Protein AF-A0A6L7VQQ2-F1 (afdb_monomer)

Foldseek 3Di:
DVVVVVVVVVVPDDDDDFAPQHDPPPPPVSRVVSVVLNVVLVVLVVVLVVLLVVLVVVLVVVVVCCVVVNDPPVVSVVSVVVSVVVSVVSVVVSVVVSVVD

Radius of gyration: 24.29 Å; Cα contacts (8 Å, |Δi|>4): 37; chains: 1; bounding box: 44×15×80 Å

Sequence (101 aa):
MELLDLWSLMAALPTQVAPSTAPASGDWIGLIAGYIKDGAAVLGLTVATVGFIWVAYIGFAKFNDARQGRAEWAEVGIFAVVGATILIFASYLLTEAAGVF

pLDDT: mean 89.33, std 10.42, range [60.5, 97.75]

Mean predicted aligned error: 7.57 Å

Structure (mmCIF, N/CA/C/O backbone):
data_AF-A0A6L7VQQ2-F1
#
_entry.id   AF-A0A6L7VQQ2-F1
#
loop_
_atom_site.group_PDB
_atom_site.id
_atom_site.type_symbol
_atom_site.label_atom_id
_atom_site.label_alt_id
_atom_site.label_comp_id
_atom_site.label_asym_id
_atom_site.label_entity_id
_atom_site.label_seq_id
_atom_site.pdbx_PDB_ins_code
_atom_site.Cartn_x
_atom_site.Cartn_y
_atom_site.Cartn_z
_atom_site.occupancy
_atom_site.B_iso_or_equiv
_atom_site.auth_seq_id
_atom_site.auth_comp_id
_atom_site.auth_asym_id
_atom_site.auth_atom_id
_atom_site.pdbx_PDB_model_num
ATOM 1 N N . MET A 1 1 ? 4.037 7.645 -57.189 1.00 60.62 1 MET A N 1
ATOM 2 C CA . MET A 1 1 ? 3.631 8.563 -56.105 1.00 60.62 1 MET A CA 1
ATOM 3 C C . MET A 1 1 ? 3.005 7.782 -54.954 1.00 60.62 1 MET A C 1
ATOM 5 O O . MET A 1 1 ? 3.485 7.942 -53.849 1.00 60.62 1 MET A O 1
ATOM 9 N N . GLU A 1 2 ? 2.124 6.808 -55.224 1.00 62.53 2 GLU A N 1
ATOM 10 C CA . GLU A 1 2 ? 1.467 5.969 -54.195 1.00 62.53 2 GLU A CA 1
ATOM 11 C C . GLU A 1 2 ? 2.379 5.235 -53.191 1.00 62.53 2 GLU A C 1
ATOM 13 O O . GLU A 1 2 ? 2.016 5.087 -52.028 1.00 62.53 2 GLU A O 1
ATOM 18 N N . LEU A 1 3 ? 3.571 4.773 -53.591 1.00 60.50 3 LEU A N 1
ATOM 19 C CA . LEU A 1 3 ? 4.469 4.077 -52.656 1.00 60.50 3 LEU A CA 1
ATOM 20 C C . LEU A 1 3 ? 5.052 5.016 -51.594 1.00 60.50 3 LEU A C 1
ATOM 22 O O . LEU A 1 3 ? 5.246 4.593 -50.463 1.00 60.50 3 LEU A O 1
ATOM 26 N N . LEU A 1 4 ? 5.317 6.281 -51.935 1.00 67.62 4 LEU A N 1
ATOM 27 C CA . LEU A 1 4 ? 5.882 7.267 -51.006 1.00 67.62 4 LEU A CA 1
ATOM 28 C C . LEU A 1 4 ? 4.849 7.677 -49.941 1.00 67.62 4 LEU A C 1
ATOM 30 O O . LEU A 1 4 ? 5.200 7.865 -48.777 1.00 67.62 4 LEU A O 1
ATOM 34 N N . ASP A 1 5 ? 3.574 7.710 -50.334 1.00 69.50 5 ASP A N 1
ATOM 35 C CA . ASP A 1 5 ? 2.444 7.982 -49.446 1.00 69.50 5 ASP A CA 1
ATOM 36 C C . ASP A 1 5 ? 2.237 6.840 -48.432 1.00 69.50 5 ASP A C 1
ATOM 38 O O . ASP A 1 5 ? 2.051 7.110 -47.245 1.00 69.50 5 ASP A O 1
ATOM 42 N N . LEU A 1 6 ? 2.389 5.574 -48.851 1.00 65.62 6 LEU A N 1
ATOM 43 C CA . LEU A 1 6 ? 2.371 4.396 -47.964 1.00 65.62 6 LEU A CA 1
ATOM 44 C C . LEU A 1 6 ? 3.480 4.431 -46.895 1.00 65.62 6 LEU A C 1
ATOM 46 O O . LEU A 1 6 ? 3.219 4.129 -45.729 1.00 65.62 6 LEU A O 1
ATOM 50 N N . TRP A 1 7 ? 4.700 4.845 -47.260 1.00 66.56 7 TRP A N 1
ATOM 51 C CA . TRP A 1 7 ? 5.795 5.024 -46.295 1.00 66.56 7 TRP A CA 1
ATOM 52 C C . TRP A 1 7 ? 5.517 6.172 -45.317 1.00 66.56 7 TRP A C 1
ATOM 54 O O . TRP A 1 7 ? 5.830 6.052 -44.132 1.00 66.56 7 TRP A O 1
ATOM 64 N N . SER A 1 8 ? 4.888 7.259 -45.781 1.00 66.12 8 SER A N 1
ATOM 65 C CA . SER A 1 8 ? 4.493 8.380 -44.916 1.00 66.12 8 SER A CA 1
ATOM 66 C C . SER A 1 8 ? 3.415 7.981 -43.898 1.00 66.12 8 SER A C 1
ATOM 68 O O . SER A 1 8 ? 3.475 8.390 -42.740 1.00 66.12 8 SER A O 1
ATOM 70 N N . LEU A 1 9 ? 2.485 7.105 -44.298 1.00 62.38 9 LEU A N 1
ATOM 71 C CA . LEU A 1 9 ? 1.436 6.554 -43.439 1.00 62.38 9 LEU A CA 1
ATOM 72 C C . LEU A 1 9 ? 2.002 5.631 -42.347 1.00 62.38 9 LEU A C 1
ATOM 74 O O . LEU A 1 9 ? 1.527 5.672 -41.215 1.00 62.38 9 LEU A O 1
ATOM 78 N N . MET A 1 10 ? 3.045 4.848 -42.647 1.00 63.25 10 MET A N 1
ATOM 79 C CA . MET A 1 10 ? 3.774 4.057 -41.640 1.00 63.25 10 MET A CA 1
ATOM 80 C C . MET A 1 10 ? 4.659 4.914 -40.720 1.00 63.25 10 MET A C 1
ATOM 82 O O . MET A 1 10 ? 4.904 4.526 -39.581 1.00 63.25 10 MET A O 1
ATOM 86 N N . ALA A 1 11 ? 5.126 6.076 -41.183 1.00 66.44 11 ALA A N 1
ATOM 87 C CA . ALA A 1 11 ? 5.919 7.010 -40.380 1.00 66.44 11 ALA A CA 1
ATOM 88 C C . ALA A 1 11 ? 5.067 7.878 -39.431 1.00 66.44 11 ALA A C 1
ATOM 90 O O . ALA A 1 11 ? 5.599 8.450 -38.484 1.00 66.44 11 ALA A O 1
ATOM 91 N N . ALA A 1 12 ? 3.754 7.960 -39.665 1.00 72.88 12 ALA A N 1
ATOM 92 C CA . ALA A 1 12 ? 2.805 8.718 -38.850 1.00 72.88 12 ALA A CA 1
ATOM 93 C C . ALA A 1 12 ? 2.169 7.900 -37.705 1.00 72.88 12 ALA A C 1
ATOM 95 O O . ALA A 1 12 ? 1.212 8.355 -37.076 1.00 72.88 12 ALA A O 1
ATOM 96 N N . LEU A 1 13 ? 2.669 6.691 -37.425 1.00 74.75 13 LEU A N 1
ATOM 97 C CA . LEU A 1 13 ? 2.209 5.900 -36.284 1.00 74.75 13 LEU A CA 1
ATOM 98 C C . LEU A 1 13 ? 2.602 6.595 -34.967 1.00 74.75 13 LEU A C 1
ATOM 100 O O . LEU A 1 13 ? 3.736 7.069 -34.851 1.00 74.75 13 LEU A O 1
ATOM 104 N N . PRO A 1 14 ? 1.710 6.638 -33.956 1.00 79.44 14 PRO A N 1
ATOM 105 C CA . PRO A 1 14 ? 2.069 7.112 -32.627 1.0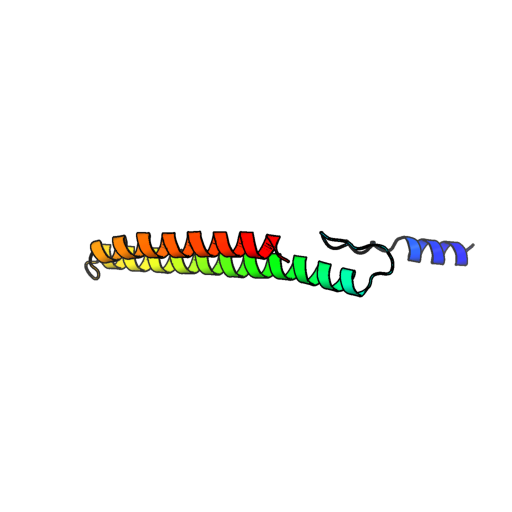0 79.44 14 PRO A CA 1
ATOM 106 C C . PRO A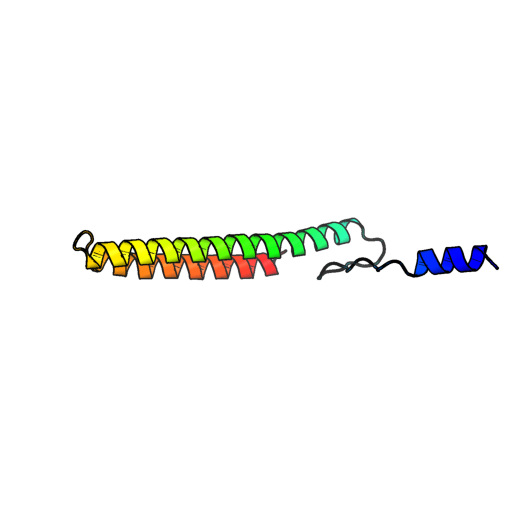 1 14 ? 3.312 6.377 -32.129 1.00 79.44 14 PRO A C 1
ATOM 108 O O . PRO A 1 14 ? 3.350 5.145 -32.105 1.00 79.44 14 PRO A O 1
ATOM 111 N N . THR A 1 15 ? 4.339 7.123 -31.737 1.00 77.75 15 THR A N 1
ATOM 112 C CA . THR A 1 15 ? 5.529 6.517 -31.146 1.00 77.75 15 THR A CA 1
ATOM 113 C C . THR A 1 15 ? 5.189 6.019 -29.751 1.00 77.75 15 THR A C 1
ATOM 115 O O . THR A 1 15 ? 4.517 6.716 -28.989 1.00 77.75 15 THR A O 1
ATOM 118 N N . GLN A 1 16 ? 5.670 4.826 -29.401 1.00 78.44 16 GLN A N 1
ATOM 119 C CA . GLN A 1 16 ? 5.534 4.318 -28.039 1.00 78.44 16 GLN A CA 1
ATOM 120 C C . GLN A 1 16 ? 6.144 5.313 -27.043 1.00 78.44 16 GLN A C 1
ATOM 122 O O . GLN A 1 16 ? 7.225 5.859 -27.277 1.00 78.44 16 GLN A O 1
ATOM 127 N N . VAL A 1 17 ? 5.442 5.554 -25.939 1.00 84.81 17 VAL A N 1
ATOM 128 C CA . VAL A 1 17 ? 5.972 6.355 -24.836 1.00 84.81 17 VAL A CA 1
ATOM 129 C C . VAL A 1 17 ? 6.999 5.500 -24.111 1.00 84.81 17 VAL A C 1
ATOM 131 O O . VAL A 1 17 ? 6.672 4.421 -23.628 1.00 84.81 17 VAL A O 1
ATOM 134 N N . ALA A 1 18 ? 8.245 5.964 -24.080 1.00 88.94 18 ALA A N 1
ATOM 135 C CA . ALA A 1 18 ? 9.318 5.278 -23.377 1.00 88.94 18 ALA A CA 1
ATOM 136 C C . ALA A 1 18 ? 9.060 5.263 -21.855 1.00 88.94 18 ALA A C 1
ATOM 138 O O . ALA A 1 18 ? 8.408 6.185 -21.351 1.00 88.94 18 ALA A O 1
ATOM 139 N N . PRO A 1 19 ? 9.574 4.260 -21.117 1.00 90.56 19 PRO A N 1
ATOM 140 C CA . PRO A 1 19 ? 9.469 4.252 -19.663 1.00 90.56 19 PRO A CA 1
ATOM 141 C C . PRO A 1 19 ? 10.220 5.444 -19.059 1.00 90.56 19 PRO A C 1
ATOM 143 O O . PRO A 1 19 ? 11.133 5.999 -19.680 1.00 90.56 19 PRO A O 1
ATOM 146 N N . SER A 1 20 ? 9.873 5.815 -17.827 1.00 89.44 20 SER A N 1
ATOM 147 C CA . SER A 1 20 ? 10.478 6.949 -17.115 1.00 89.44 20 SER A CA 1
ATOM 148 C C . SER A 1 20 ? 12.005 6.831 -16.993 1.00 89.44 20 SER A C 1
ATOM 150 O O . SER A 1 20 ? 12.715 7.837 -16.978 1.00 89.44 20 SER A O 1
ATOM 152 N N . THR A 1 21 ? 12.518 5.597 -16.992 1.00 87.31 21 THR A N 1
ATOM 153 C CA . THR A 1 21 ? 13.943 5.253 -17.036 1.00 87.31 21 THR A CA 1
ATOM 154 C C . THR A 1 21 ? 14.318 4.577 -18.358 1.00 87.31 21 THR A C 1
ATOM 156 O O . THR A 1 21 ? 14.716 3.411 -18.383 1.00 87.31 21 THR A O 1
ATOM 159 N N . ALA A 1 22 ? 14.153 5.287 -19.475 1.00 84.25 22 ALA A N 1
ATOM 160 C CA . ALA A 1 22 ? 14.489 4.771 -20.800 1.00 84.25 22 ALA A CA 1
ATOM 161 C C . ALA A 1 22 ? 16.005 4.503 -20.944 1.00 84.25 22 ALA A C 1
ATOM 163 O O . ALA A 1 22 ? 16.805 5.424 -20.750 1.00 84.25 22 ALA A O 1
ATOM 164 N N . PRO A 1 23 ? 16.424 3.275 -21.302 1.00 85.50 23 PRO A N 1
ATOM 165 C CA . PRO A 1 23 ? 17.832 2.965 -21.533 1.00 85.50 23 PRO A CA 1
ATOM 166 C C . PRO A 1 23 ? 18.301 3.443 -22.918 1.00 85.50 23 PRO A C 1
ATOM 168 O O . PRO A 1 23 ? 17.521 3.931 -23.741 1.00 85.50 23 PRO A O 1
ATOM 171 N N . ALA A 1 24 ? 19.595 3.268 -23.199 1.00 84.44 24 ALA A N 1
ATOM 172 C CA . ALA A 1 24 ? 20.153 3.527 -24.523 1.00 84.44 24 ALA A CA 1
ATOM 173 C C . ALA A 1 24 ? 19.514 2.629 -25.602 1.00 84.44 24 ALA A C 1
ATOM 175 O O . ALA A 1 24 ? 19.122 1.488 -25.349 1.00 84.44 24 ALA A O 1
ATOM 176 N N . SER A 1 25 ? 19.443 3.141 -26.834 1.00 81.38 25 SER A N 1
ATOM 177 C CA . SER A 1 25 ? 18.876 2.405 -27.970 1.00 81.38 25 SER A CA 1
ATOM 178 C C . SER A 1 25 ? 19.588 1.062 -28.180 1.00 81.38 25 SER A C 1
ATOM 180 O O . SER A 1 25 ? 20.814 1.014 -28.268 1.00 81.38 25 SER A O 1
ATOM 182 N N . GLY A 1 26 ? 18.812 -0.022 -28.265 1.00 82.62 26 GLY A N 1
ATOM 183 C CA . GLY A 1 26 ? 19.310 -1.395 -28.418 1.00 82.62 26 GLY A CA 1
ATOM 184 C C . GLY A 1 26 ? 19.418 -2.200 -27.117 1.00 82.62 26 GLY A C 1
ATOM 185 O O . GLY A 1 26 ? 19.586 -3.417 -27.190 1.00 82.62 26 GLY A O 1
ATOM 186 N N . ASP A 1 27 ? 19.261 -1.574 -25.945 1.00 89.69 27 ASP A N 1
ATOM 187 C CA . ASP A 1 27 ? 19.182 -2.282 -24.661 1.00 89.69 27 ASP A CA 1
ATOM 188 C C . ASP A 1 27 ? 17.748 -2.752 -24.364 1.00 89.69 27 ASP A C 1
ATOM 190 O O . ASP A 1 27 ? 16.964 -2.119 -23.652 1.00 89.69 27 ASP A O 1
ATOM 194 N N . TRP A 1 28 ? 17.398 -3.899 -24.941 1.00 88.25 28 TRP A N 1
ATOM 195 C CA . TRP A 1 28 ? 16.076 -4.505 -24.781 1.00 88.25 28 TRP A CA 1
ATOM 196 C C . TRP A 1 28 ? 15.794 -4.981 -23.352 1.00 88.25 28 TRP A C 1
ATOM 198 O O . TRP A 1 28 ? 14.639 -4.980 -22.926 1.00 88.25 28 TRP A O 1
ATOM 208 N N . ILE A 1 29 ? 16.829 -5.372 -22.603 1.00 90.94 29 ILE A N 1
ATOM 209 C CA . ILE A 1 29 ? 16.682 -5.855 -21.224 1.00 90.94 29 ILE A CA 1
ATOM 210 C C . ILE A 1 29 ? 16.389 -4.673 -20.301 1.00 90.94 29 ILE A C 1
ATOM 212 O O . ILE A 1 29 ? 15.430 -4.729 -19.527 1.00 90.94 29 ILE A O 1
ATOM 216 N N . GLY A 1 30 ? 17.143 -3.579 -20.439 1.00 91.56 30 GLY A N 1
ATOM 217 C CA . GLY A 1 30 ? 16.869 -2.334 -19.726 1.00 91.56 30 GLY A CA 1
ATOM 218 C C . GLY A 1 30 ? 15.488 -1.765 -20.054 1.00 91.56 30 GLY A C 1
ATOM 219 O O . GLY A 1 30 ? 14.818 -1.227 -19.174 1.00 91.56 30 GLY A O 1
ATOM 220 N N . LEU A 1 31 ? 15.013 -1.935 -21.294 1.00 91.38 31 LEU A N 1
ATOM 221 C CA . LEU A 1 31 ? 13.721 -1.394 -21.715 1.00 91.38 31 LEU A CA 1
ATOM 222 C C . LEU A 1 31 ? 12.571 -2.115 -21.005 1.00 91.38 31 LEU A C 1
ATOM 224 O O . LEU A 1 31 ? 11.657 -1.471 -20.490 1.00 91.38 31 LEU A O 1
ATOM 228 N N . ILE A 1 32 ? 12.638 -3.448 -20.939 1.00 91.69 32 ILE A N 1
ATOM 229 C CA . ILE A 1 32 ? 11.657 -4.265 -20.213 1.00 91.69 32 ILE A CA 1
ATOM 230 C C . ILE A 1 32 ? 11.698 -3.938 -18.718 1.00 91.69 32 ILE A C 1
ATOM 232 O O . ILE A 1 32 ? 10.645 -3.752 -18.108 1.00 91.69 32 ILE A O 1
ATOM 236 N N . ALA A 1 33 ? 12.894 -3.820 -18.134 1.00 90.75 33 ALA A N 1
ATOM 237 C CA . ALA A 1 33 ? 13.049 -3.454 -16.729 1.00 90.75 33 ALA A CA 1
ATOM 238 C C . ALA A 1 33 ? 12.421 -2.083 -16.418 1.00 90.75 33 ALA A C 1
ATOM 240 O O . ALA A 1 33 ? 11.711 -1.957 -15.421 1.00 90.75 33 ALA A O 1
ATOM 241 N N . GLY A 1 34 ? 12.595 -1.090 -17.298 1.00 92.12 34 GLY A N 1
ATOM 242 C CA . GLY A 1 34 ? 11.981 0.233 -17.156 1.00 92.12 34 GLY A CA 1
ATOM 243 C C . GLY A 1 34 ? 10.449 0.190 -17.148 1.00 92.12 34 GLY A C 1
ATOM 244 O O . GLY A 1 34 ? 9.820 0.808 -16.293 1.00 92.12 34 GLY A O 1
ATOM 245 N N . TYR A 1 35 ? 9.829 -0.598 -18.031 1.00 92.44 35 TYR A N 1
ATOM 246 C CA . TYR A 1 35 ? 8.370 -0.769 -18.007 1.00 92.44 35 TYR A CA 1
ATOM 247 C C . TYR A 1 35 ? 7.877 -1.518 -16.764 1.00 92.44 35 TYR A C 1
ATOM 249 O O . TYR A 1 35 ? 6.815 -1.191 -16.233 1.00 92.44 35 TYR A O 1
ATOM 257 N N . ILE A 1 36 ? 8.636 -2.507 -16.281 1.00 92.25 36 ILE A N 1
ATOM 258 C CA . ILE A 1 36 ? 8.314 -3.207 -15.031 1.00 92.25 36 ILE A CA 1
ATOM 259 C C . ILE A 1 36 ? 8.394 -2.241 -13.849 1.00 92.25 36 ILE A C 1
ATOM 261 O O . ILE A 1 36 ? 7.502 -2.273 -13.007 1.00 92.25 36 ILE A O 1
ATOM 265 N N . LYS A 1 37 ? 9.406 -1.370 -13.796 1.00 91.44 37 LYS A N 1
ATOM 266 C CA . LYS A 1 37 ? 9.553 -0.343 -12.759 1.00 91.44 37 LYS A CA 1
ATOM 267 C C . LYS A 1 37 ? 8.340 0.585 -12.719 1.00 91.44 37 LYS A C 1
ATOM 269 O O . LYS A 1 37 ? 7.699 0.705 -11.676 1.00 91.44 37 LYS A O 1
ATOM 274 N N . ASP A 1 38 ? 7.985 1.180 -13.857 1.00 92.25 38 ASP A N 1
ATOM 275 C CA . ASP A 1 38 ? 6.837 2.089 -13.949 1.00 92.25 38 ASP A CA 1
ATOM 276 C C . ASP A 1 38 ? 5.527 1.375 -13.582 1.00 92.25 38 ASP A C 1
ATOM 278 O O . ASP A 1 38 ? 4.717 1.887 -12.804 1.00 92.25 38 ASP A O 1
ATOM 282 N N . GLY A 1 39 ? 5.340 0.152 -14.089 1.00 93.00 39 GLY A N 1
ATOM 283 C CA . GLY A 1 39 ? 4.182 -0.677 -13.771 1.00 93.00 39 GLY A CA 1
ATOM 284 C C . GLY A 1 39 ? 4.104 -1.032 -12.285 1.00 93.00 39 GLY A C 1
ATOM 285 O O . GLY A 1 39 ? 3.044 -0.903 -11.675 1.00 93.00 39 GLY A O 1
ATOM 286 N N . ALA A 1 40 ? 5.220 -1.434 -11.678 1.00 92.44 40 ALA A N 1
ATOM 287 C CA . ALA A 1 40 ? 5.302 -1.777 -10.263 1.00 92.44 40 ALA A CA 1
ATOM 288 C C . ALA A 1 40 ? 5.024 -0.566 -9.367 1.00 92.44 40 ALA A C 1
ATOM 290 O O . ALA A 1 40 ? 4.307 -0.708 -8.376 1.00 92.44 40 ALA A O 1
ATOM 291 N N . ALA A 1 41 ? 5.518 0.621 -9.729 1.00 92.50 41 ALA A N 1
ATOM 292 C CA . ALA A 1 41 ? 5.239 1.854 -8.999 1.00 92.50 41 ALA A CA 1
ATOM 293 C C . ALA A 1 41 ? 3.734 2.178 -8.996 1.00 92.50 41 ALA A C 1
ATOM 295 O O . ALA A 1 41 ? 3.146 2.409 -7.936 1.00 92.50 41 ALA A O 1
ATOM 296 N N . VAL A 1 42 ? 3.083 2.122 -10.164 1.00 93.81 42 VAL A N 1
ATOM 297 C CA . VAL A 1 42 ? 1.636 2.373 -10.286 1.00 93.81 42 VAL A CA 1
ATOM 298 C C . VAL A 1 42 ? 0.816 1.309 -9.551 1.00 93.81 42 VAL A C 1
ATOM 300 O O . VAL A 1 42 ? -0.142 1.643 -8.845 1.00 93.81 42 VAL A O 1
ATOM 303 N N . LEU A 1 43 ? 1.187 0.032 -9.667 1.00 94.56 43 LEU A N 1
ATOM 304 C CA . LEU A 1 43 ? 0.513 -1.060 -8.961 1.00 94.56 43 LEU A CA 1
ATOM 305 C C . LEU A 1 43 ? 0.666 -0.931 -7.441 1.00 94.56 43 LEU A C 1
ATOM 307 O O . LEU A 1 43 ? -0.329 -1.021 -6.722 1.00 94.56 43 LEU A O 1
ATOM 311 N N . GLY A 1 44 ? 1.878 -0.662 -6.952 1.00 93.31 44 GLY A N 1
ATOM 312 C CA . GLY A 1 44 ? 2.151 -0.456 -5.530 1.00 93.31 44 GLY A CA 1
ATOM 313 C C . GLY A 1 44 ? 1.357 0.717 -4.955 1.00 93.31 44 GLY A C 1
ATOM 314 O O . GLY A 1 44 ? 0.710 0.574 -3.915 1.00 93.31 44 GLY A O 1
ATOM 315 N N . LEU A 1 45 ? 1.313 1.844 -5.673 1.00 94.06 45 LEU A N 1
ATOM 316 C CA . LEU A 1 45 ? 0.512 3.009 -5.292 1.00 94.06 45 LEU A CA 1
ATOM 317 C C . LEU A 1 45 ? -0.989 2.701 -5.256 1.00 94.06 45 LEU A C 1
ATOM 319 O O . LEU A 1 45 ? -1.693 3.125 -4.335 1.00 94.06 45 LEU A O 1
ATOM 323 N N . THR A 1 46 ? -1.482 1.939 -6.229 1.00 96.50 46 THR A N 1
ATOM 324 C CA . THR A 1 46 ? -2.893 1.542 -6.283 1.00 96.50 46 THR A CA 1
ATOM 325 C C . THR A 1 46 ? -3.259 0.670 -5.081 1.00 96.50 46 THR A C 1
ATOM 327 O O . THR A 1 46 ? -4.251 0.941 -4.402 1.00 96.50 46 THR A O 1
ATOM 330 N N . VAL A 1 47 ? -2.435 -0.334 -4.761 1.00 95.00 47 VAL A N 1
ATOM 331 C CA . VAL A 1 47 ? -2.649 -1.211 -3.598 1.00 95.00 47 VAL A CA 1
ATOM 332 C C . VAL A 1 47 ? -2.597 -0.420 -2.292 1.00 95.00 47 VAL A C 1
ATOM 334 O O . VAL A 1 47 ? -3.470 -0.595 -1.439 1.00 95.00 47 VAL A O 1
ATOM 337 N N . ALA A 1 48 ? -1.631 0.492 -2.144 1.00 94.62 48 ALA A N 1
ATOM 338 C CA . ALA A 1 48 ? -1.55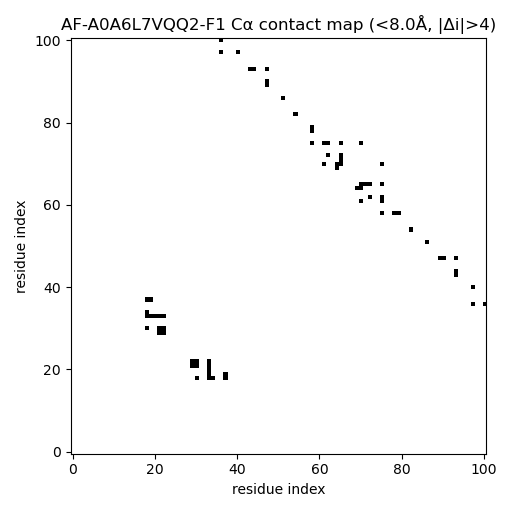8 1.360 -0.975 1.00 94.62 48 ALA A CA 1
ATOM 339 C C . ALA A 1 48 ? -2.834 2.200 -0.835 1.00 94.62 48 AL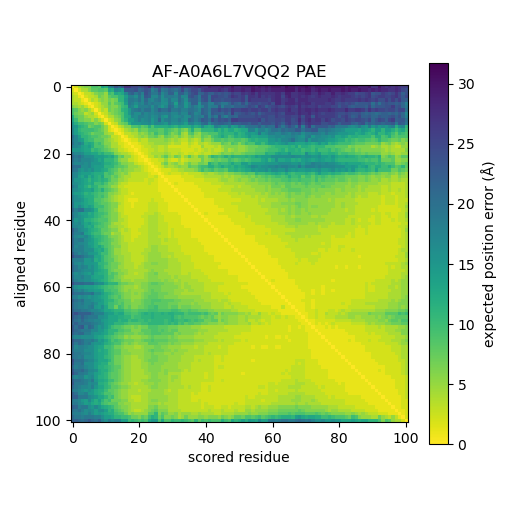A A C 1
ATOM 341 O O . ALA A 1 48 ? -3.459 2.186 0.221 1.00 94.62 48 ALA A O 1
A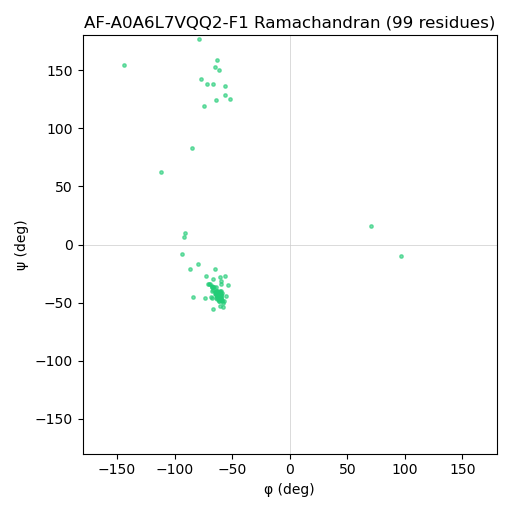TOM 342 N N . THR A 1 49 ? -3.293 2.840 -1.912 1.00 95.94 49 THR A N 1
ATOM 343 C CA . THR A 1 49 ? -4.526 3.646 -1.913 1.00 95.94 49 THR A CA 1
ATOM 344 C C . THR A 1 49 ? -5.738 2.841 -1.438 1.00 95.94 49 THR A C 1
ATOM 346 O O . THR A 1 49 ? -6.504 3.309 -0.593 1.00 95.94 49 THR A O 1
ATOM 349 N N . VAL A 1 50 ? -5.889 1.601 -1.913 1.00 97.19 50 VAL A N 1
ATOM 350 C CA . VAL A 1 50 ? -6.957 0.698 -1.454 1.00 97.19 50 VAL A CA 1
ATOM 351 C C . VAL A 1 50 ? -6.818 0.385 0.040 1.00 97.19 50 VAL A C 1
ATOM 353 O O . VAL A 1 50 ? -7.809 0.431 0.770 1.00 97.19 50 VAL A O 1
ATOM 356 N N . GLY A 1 51 ? -5.600 0.129 0.523 1.00 95.75 51 GLY A N 1
ATOM 357 C CA . GLY A 1 51 ? -5.330 -0.097 1.946 1.00 95.75 51 GLY A CA 1
ATOM 358 C C . GLY A 1 51 ? -5.690 1.104 2.827 1.00 95.75 51 GLY A C 1
ATOM 359 O O . GLY A 1 51 ? -6.305 0.933 3.880 1.00 95.75 51 GLY A O 1
ATOM 360 N N . PHE A 1 52 ? -5.390 2.324 2.377 1.00 96.06 52 PHE A N 1
ATOM 361 C CA . PHE A 1 52 ? -5.780 3.559 3.066 1.00 96.06 52 PHE A CA 1
ATOM 362 C C . PHE A 1 52 ? -7.301 3.674 3.206 1.00 96.06 52 PHE A C 1
ATOM 364 O O . PHE A 1 52 ? -7.808 3.942 4.299 1.00 96.06 52 PHE A O 1
ATOM 371 N N . ILE A 1 53 ? -8.033 3.418 2.120 1.00 97.31 53 ILE A N 1
ATOM 372 C CA . ILE A 1 53 ? -9.502 3.433 2.122 1.00 97.31 53 ILE A CA 1
ATOM 373 C C . ILE A 1 53 ? -10.047 2.364 3.078 1.00 97.31 53 ILE A C 1
ATOM 375 O O . ILE A 1 53 ? -10.975 2.633 3.843 1.00 97.31 53 ILE A O 1
ATOM 379 N N . TRP A 1 54 ? -9.451 1.172 3.084 1.00 96.81 54 TRP A N 1
ATOM 380 C CA . TRP A 1 54 ? -9.858 0.076 3.961 1.00 96.81 54 TRP A CA 1
ATOM 381 C C . TRP A 1 54 ? -9.674 0.409 5.449 1.00 96.81 54 TRP A C 1
ATOM 383 O O . TRP A 1 54 ? -10.583 0.200 6.256 1.00 96.81 54 TRP A O 1
ATOM 393 N N . VAL A 1 55 ? -8.528 0.985 5.827 1.00 96.81 55 VAL A N 1
ATOM 394 C CA . VAL A 1 55 ? -8.276 1.418 7.212 1.00 96.81 55 VAL A CA 1
ATOM 395 C C . VAL A 1 55 ? -9.242 2.532 7.621 1.00 96.81 55 VAL A C 1
ATOM 397 O O . VAL A 1 55 ? -9.795 2.483 8.723 1.00 96.81 55 VAL A O 1
ATOM 400 N N . ALA A 1 56 ? -9.509 3.494 6.733 1.00 96.25 56 ALA A N 1
ATOM 401 C CA . ALA A 1 56 ? -10.492 4.547 6.981 1.00 96.25 56 ALA A CA 1
ATOM 402 C C . ALA A 1 56 ? -11.901 3.972 7.208 1.00 96.25 56 ALA A C 1
ATOM 404 O O . ALA A 1 56 ? -12.582 4.362 8.159 1.00 96.25 56 ALA A O 1
ATOM 405 N N . TYR A 1 57 ? -12.312 2.995 6.393 1.00 97.75 57 TYR A N 1
ATOM 406 C CA . TYR A 1 57 ? -13.590 2.299 6.544 1.00 97.75 57 TYR A CA 1
ATOM 407 C C . TYR A 1 57 ? -13.734 1.640 7.926 1.00 97.75 57 TYR A C 1
ATOM 409 O O . TYR A 1 57 ? -14.729 1.869 8.618 1.00 97.75 57 TYR A O 1
ATOM 417 N N . ILE A 1 58 ? -12.721 0.892 8.377 1.00 96.88 58 ILE A N 1
ATOM 418 C CA . ILE A 1 58 ? -12.729 0.266 9.712 1.00 96.88 58 ILE A CA 1
ATOM 419 C C . ILE A 1 58 ? -12.752 1.328 10.824 1.00 96.88 58 ILE A C 1
ATOM 421 O O . ILE A 1 58 ? -13.410 1.144 11.853 1.00 96.88 58 ILE A O 1
ATOM 425 N N . GLY A 1 59 ? -12.061 2.453 10.623 1.00 96.62 59 GLY A N 1
ATOM 426 C CA . GLY A 1 59 ? -12.088 3.588 11.544 1.00 96.62 59 GLY A CA 1
ATOM 427 C C . GLY A 1 59 ? -13.495 4.142 11.745 1.00 96.62 59 GLY A C 1
ATOM 428 O O . GLY A 1 59 ? -13.939 4.280 12.886 1.00 96.62 59 GLY A O 1
ATOM 429 N N . PHE A 1 60 ? -14.224 4.384 10.653 1.00 96.25 60 PHE A N 1
ATOM 430 C CA . PHE A 1 60 ? -15.614 4.839 10.721 1.00 96.25 60 PHE A CA 1
ATOM 431 C C . PHE A 1 60 ? -16.537 3.813 11.377 1.00 96.25 60 PHE A C 1
ATOM 433 O O . PHE A 1 60 ? -17.367 4.194 12.206 1.00 96.25 60 PHE A O 1
ATOM 440 N N . ALA A 1 61 ? -16.375 2.526 11.058 1.00 96.88 61 ALA A N 1
ATOM 441 C CA . ALA A 1 61 ? -17.159 1.460 11.676 1.00 96.88 61 ALA A CA 1
ATOM 442 C C . ALA A 1 61 ? -16.985 1.456 13.204 1.00 96.88 61 ALA A C 1
ATOM 444 O O . ALA A 1 61 ? -17.972 1.550 13.935 1.00 96.88 61 ALA A O 1
ATOM 445 N N . LYS A 1 62 ? -15.737 1.480 13.694 1.00 96.81 62 LYS A N 1
ATOM 446 C CA . LYS A 1 62 ? -15.480 1.455 15.141 1.00 96.81 62 LYS A CA 1
ATOM 447 C C . LYS A 1 62 ? -15.884 2.754 15.845 1.00 96.81 62 LYS A C 1
ATOM 449 O O . LYS A 1 62 ? -16.371 2.712 16.971 1.00 96.81 62 LYS A O 1
ATOM 454 N N . PHE A 1 63 ? -15.752 3.905 15.184 1.00 95.94 63 PHE A N 1
ATOM 455 C CA . PHE A 1 63 ? -16.288 5.167 15.704 1.00 95.94 63 PHE A CA 1
ATOM 456 C C . PHE A 1 63 ? -17.809 5.097 15.897 1.00 95.94 63 PHE A C 1
ATOM 458 O O . PHE A 1 63 ? -18.340 5.546 16.917 1.00 95.94 63 PHE A O 1
ATOM 465 N N . ASN A 1 64 ? -18.520 4.513 14.931 1.00 97.00 64 ASN A N 1
ATOM 466 C CA . ASN A 1 64 ? -19.958 4.318 15.036 1.00 97.00 64 ASN A CA 1
ATOM 467 C C . ASN A 1 64 ? -20.326 3.320 16.148 1.00 97.00 64 ASN A C 1
ATOM 469 O O . ASN A 1 64 ? -21.278 3.573 16.884 1.00 97.00 64 ASN A O 1
ATOM 473 N N . ASP A 1 65 ? -19.563 2.241 16.326 1.00 97.12 65 ASP A N 1
ATOM 474 C CA . ASP A 1 65 ? -19.773 1.304 1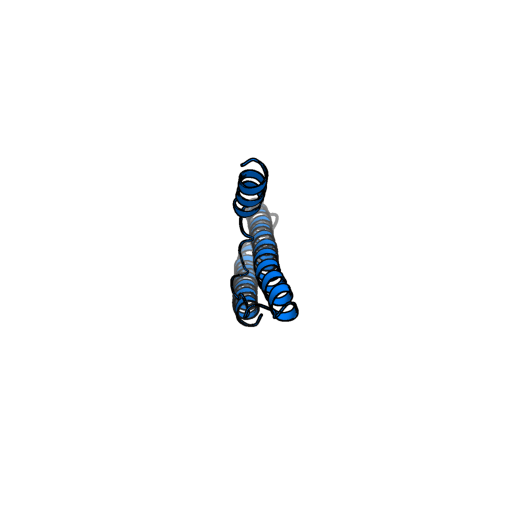7.437 1.00 97.12 65 ASP A CA 1
ATOM 475 C C . ASP A 1 65 ? -19.590 1.976 18.803 1.00 97.12 65 ASP A C 1
ATOM 477 O O . ASP A 1 65 ? -20.438 1.806 19.682 1.00 97.12 65 ASP A O 1
ATOM 481 N N . ALA A 1 66 ? -18.567 2.819 18.966 1.00 97.31 66 ALA A N 1
ATOM 482 C CA . ALA A 1 66 ? -18.360 3.572 20.203 1.00 97.31 66 ALA A CA 1
ATOM 483 C C . ALA A 1 66 ? -19.489 4.578 20.476 1.00 97.31 66 ALA A C 1
ATOM 485 O O . ALA A 1 66 ? -19.988 4.672 21.598 1.00 97.31 66 ALA A O 1
ATOM 486 N N . ARG A 1 67 ? -19.980 5.272 19.439 1.00 97.06 67 ARG A N 1
ATOM 487 C CA . ARG A 1 67 ? -21.167 6.143 19.552 1.00 97.06 67 ARG A CA 1
ATOM 488 C C . ARG A 1 67 ? -22.423 5.398 19.990 1.00 97.06 67 ARG A C 1
ATOM 490 O O . ARG A 1 67 ? -23.291 5.999 20.616 1.00 97.06 67 ARG A O 1
ATOM 497 N N . GLN A 1 68 ? -22.543 4.131 19.617 1.00 97.56 68 GLN A N 1
ATOM 498 C CA . GLN A 1 68 ? -23.694 3.289 19.934 1.00 97.56 68 GLN A CA 1
ATOM 499 C C . GLN A 1 68 ? -23.496 2.494 21.237 1.00 97.56 68 GLN A C 1
ATOM 501 O O . GLN A 1 68 ? -24.335 1.660 21.565 1.00 97.56 68 GLN A O 1
ATOM 506 N N . GLY A 1 69 ? -22.407 2.741 21.979 1.00 96.00 69 GLY A N 1
ATOM 507 C CA . GLY A 1 69 ? -22.098 2.055 23.236 1.00 96.00 69 GLY A CA 1
ATOM 508 C C . GLY A 1 69 ? -21.689 0.589 23.067 1.00 96.00 69 GLY A C 1
ATOM 509 O O . GLY A 1 69 ? -21.718 -0.161 24.037 1.00 96.00 69 GLY A O 1
ATOM 510 N N . ARG A 1 70 ? -21.333 0.167 21.847 1.00 95.56 70 ARG A N 1
ATOM 511 C CA . ARG A 1 70 ? -20.884 -1.200 21.533 1.00 95.56 70 ARG A CA 1
ATOM 512 C C . ARG A 1 70 ? -19.367 -1.385 21.573 1.00 95.56 70 ARG A C 1
ATOM 514 O O . ARG A 1 70 ? -18.909 -2.514 21.457 1.00 95.56 70 ARG A O 1
ATOM 521 N N . ALA A 1 71 ? -18.611 -0.300 21.708 1.00 94.94 71 ALA A N 1
ATOM 522 C CA . ALA A 1 71 ? -17.158 -0.308 21.833 1.00 94.94 71 ALA A CA 1
ATOM 523 C C . ALA A 1 71 ? -16.707 0.791 22.800 1.00 94.94 71 ALA A C 1
ATOM 525 O O . ALA A 1 71 ? -17.388 1.810 22.958 1.00 94.94 71 ALA A O 1
ATOM 526 N N . GLU A 1 72 ? -15.546 0.612 23.425 1.00 96.81 72 GLU A N 1
ATOM 527 C CA . GLU A 1 72 ? -14.957 1.659 24.254 1.00 96.81 72 GLU A CA 1
ATOM 528 C C . GLU A 1 72 ? -14.307 2.746 23.388 1.00 96.81 72 GLU A C 1
ATOM 530 O O . GLU A 1 72 ? -13.636 2.480 22.389 1.00 96.81 72 GLU A O 1
ATOM 535 N N . TRP A 1 73 ? -14.424 4.007 23.808 1.00 96.00 73 TRP A N 1
ATOM 536 C CA . TRP A 1 73 ? -13.721 5.117 23.153 1.00 96.00 73 TRP A CA 1
ATOM 537 C C . TRP A 1 73 ? -12.196 4.951 23.184 1.00 96.00 73 TRP A C 1
ATOM 539 O O . TRP A 1 73 ? -11.507 5.410 22.271 1.00 96.00 73 TRP A O 1
ATOM 549 N N . ALA A 1 74 ? -11.674 4.248 24.195 1.00 96.56 74 ALA A N 1
ATOM 550 C CA . ALA A 1 74 ? -10.268 3.873 24.271 1.00 96.56 74 ALA A CA 1
ATOM 551 C C . ALA A 1 74 ? -9.841 2.997 23.077 1.00 96.56 74 ALA A C 1
ATOM 553 O O . ALA A 1 74 ? -8.783 3.230 22.494 1.00 96.56 74 ALA A O 1
ATOM 554 N N . GLU A 1 75 ? -10.684 2.057 22.638 1.00 95.69 75 GLU A N 1
ATOM 555 C CA . GLU A 1 75 ? -10.403 1.201 21.478 1.00 95.69 75 GLU A CA 1
ATOM 556 C C . GLU A 1 75 ? -10.385 1.989 20.162 1.00 95.69 75 GLU A C 1
ATOM 558 O O . GLU A 1 75 ? -9.575 1.710 19.271 1.00 95.69 75 GLU A O 1
ATOM 563 N N . VAL A 1 76 ? -11.254 2.998 20.026 1.00 96.69 76 VAL A N 1
ATOM 564 C CA . VAL A 1 76 ? -11.233 3.929 18.883 1.00 96.69 76 VAL A CA 1
ATOM 565 C C . VAL A 1 76 ? -9.910 4.689 18.849 1.00 96.69 76 VAL A C 1
ATOM 567 O O . VAL A 1 76 ? -9.276 4.759 17.795 1.00 96.69 76 VAL A O 1
ATOM 570 N N .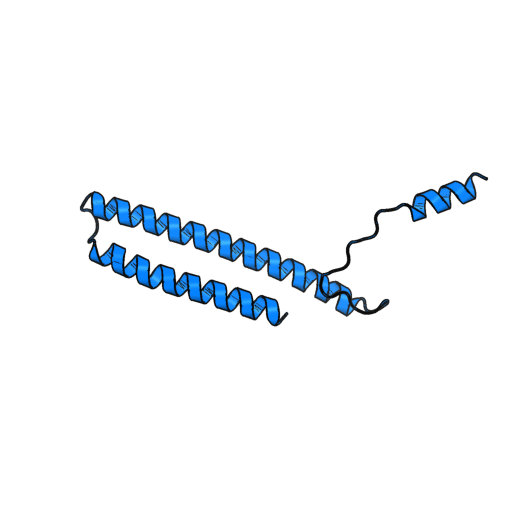 GLY A 1 77 ? -9.473 5.209 20.000 1.00 96.12 77 GLY A N 1
ATOM 571 C CA . GLY A 1 77 ? -8.215 5.944 20.132 1.00 96.12 77 GLY A CA 1
ATOM 572 C C . GLY A 1 77 ? -6.994 5.092 19.784 1.00 96.12 77 GLY A C 1
ATOM 573 O O . GLY A 1 77 ? -6.170 5.507 18.970 1.00 96.12 77 GLY A O 1
ATOM 574 N N . ILE A 1 78 ? -6.905 3.875 20.331 1.00 97.50 78 ILE A N 1
ATOM 575 C CA . ILE A 1 78 ? -5.792 2.953 20.048 1.00 97.50 78 ILE A CA 1
ATOM 576 C C . ILE A 1 78 ? -5.752 2.595 18.564 1.00 97.50 78 ILE A C 1
ATOM 578 O O . ILE A 1 78 ? -4.687 2.627 17.949 1.00 97.50 78 ILE A O 1
ATOM 582 N N . PHE A 1 79 ? -6.903 2.304 17.960 1.00 97.12 79 PHE A N 1
ATOM 583 C CA . PHE A 1 79 ? -6.947 2.032 16.529 1.00 97.12 79 PHE A CA 1
ATOM 584 C C . PHE A 1 79 ? -6.519 3.228 15.688 1.00 97.12 79 PHE A C 1
ATOM 586 O O . PHE A 1 79 ? -5.823 3.032 14.698 1.00 97.12 79 PHE A O 1
ATOM 593 N N . ALA A 1 80 ? -6.920 4.446 16.057 1.00 95.94 80 ALA A N 1
ATOM 594 C CA . ALA A 1 80 ? -6.512 5.637 15.324 1.00 95.94 80 ALA A CA 1
ATOM 595 C C . ALA A 1 80 ? -4.983 5.782 15.322 1.00 95.94 80 ALA A C 1
ATOM 597 O O . ALA A 1 80 ? -4.398 6.020 14.267 1.00 95.94 80 ALA A O 1
ATOM 598 N N . VAL A 1 81 ? -4.333 5.560 16.469 1.00 97.69 81 VAL A N 1
ATOM 599 C CA . VAL A 1 81 ? -2.868 5.620 16.587 1.00 97.69 81 VAL A CA 1
ATOM 600 C C . VAL A 1 81 ? -2.203 4.498 15.791 1.00 97.69 81 VAL A C 1
ATOM 602 O O . VAL A 1 81 ? -1.391 4.775 14.913 1.00 97.69 81 VAL A O 1
ATOM 605 N N . VAL A 1 82 ? -2.572 3.240 16.047 1.00 97.62 82 VAL A N 1
ATOM 606 C CA . VAL A 1 82 ? -1.955 2.078 15.383 1.00 97.62 82 VAL A CA 1
ATOM 607 C C . VAL A 1 82 ? -2.193 2.118 13.873 1.00 97.62 82 VAL A C 1
ATOM 609 O O . VAL A 1 82 ? -1.265 1.910 13.093 1.00 97.62 82 VAL A O 1
ATOM 612 N N . GLY A 1 83 ? -3.418 2.438 13.453 1.00 96.50 83 GLY A N 1
ATOM 613 C CA . GLY A 1 83 ? -3.784 2.592 12.050 1.00 96.50 83 GLY A CA 1
ATOM 614 C C . GLY A 1 83 ? -2.968 3.689 11.372 1.00 96.50 83 GLY A C 1
ATOM 615 O O . GLY A 1 83 ? -2.381 3.438 10.323 1.00 96.50 83 GLY A O 1
ATOM 616 N N . ALA A 1 84 ? -2.850 4.869 11.987 1.00 96.50 84 ALA A N 1
ATOM 617 C CA . ALA A 1 84 ? -2.028 5.950 11.447 1.00 96.50 84 ALA A CA 1
ATOM 618 C C . ALA A 1 84 ? -0.548 5.552 11.336 1.00 96.50 84 ALA A C 1
ATOM 620 O O . ALA A 1 84 ? 0.065 5.790 10.297 1.00 96.50 84 ALA A O 1
ATOM 621 N N . THR A 1 85 ? 0.022 4.905 12.358 1.00 97.56 85 THR A N 1
ATOM 622 C CA . THR A 1 85 ? 1.418 4.441 12.325 1.00 97.56 85 THR A CA 1
ATOM 623 C C . THR A 1 85 ? 1.663 3.457 11.184 1.00 97.56 85 THR A C 1
ATOM 625 O O . THR A 1 85 ? 2.635 3.616 10.446 1.00 97.56 85 THR A O 1
ATOM 628 N N . ILE A 1 86 ? 0.776 2.476 10.996 1.00 96.00 86 ILE A N 1
ATOM 629 C CA . ILE A 1 86 ? 0.893 1.497 9.906 1.00 96.00 86 ILE A CA 1
ATOM 630 C C . ILE A 1 86 ? 0.796 2.188 8.546 1.00 96.00 86 ILE A C 1
ATOM 632 O O . ILE A 1 86 ? 1.596 1.897 7.663 1.00 96.00 86 ILE A O 1
ATOM 636 N N . LEU A 1 87 ? -0.148 3.117 8.375 1.00 95.94 87 LEU A N 1
ATOM 637 C CA . LEU A 1 87 ? -0.318 3.844 7.118 1.00 95.94 87 LEU A CA 1
ATOM 638 C C . LEU A 1 87 ? 0.903 4.712 6.783 1.00 95.94 87 LEU A C 1
ATOM 640 O O . LEU A 1 87 ? 1.366 4.699 5.646 1.00 95.94 87 LEU A O 1
ATOM 644 N N . ILE A 1 88 ? 1.465 5.414 7.770 1.00 96.50 88 ILE A N 1
ATOM 645 C CA . ILE A 1 88 ? 2.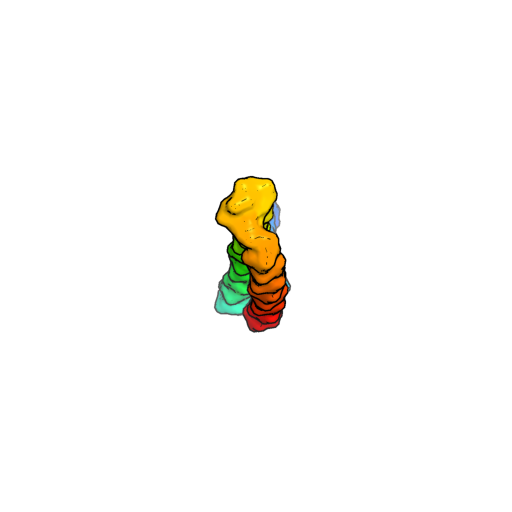699 6.195 7.594 1.00 96.50 88 ILE A CA 1
ATOM 646 C C . ILE A 1 88 ? 3.855 5.276 7.192 1.00 96.50 88 ILE A C 1
ATOM 648 O O . ILE A 1 88 ? 4.571 5.569 6.235 1.00 96.50 88 ILE A O 1
ATOM 652 N N . PHE A 1 89 ? 4.020 4.154 7.893 1.00 96.69 89 PHE A N 1
ATOM 653 C CA . PHE A 1 89 ? 5.090 3.204 7.609 1.00 96.69 89 PHE A CA 1
ATOM 654 C C . PHE A 1 89 ? 4.942 2.569 6.219 1.00 96.69 89 PHE A C 1
ATOM 656 O O . PHE A 1 89 ? 5.915 2.488 5.476 1.00 96.69 89 PHE A O 1
ATOM 663 N N . ALA A 1 90 ? 3.725 2.189 5.826 1.00 94.38 90 ALA A N 1
ATOM 664 C CA . ALA A 1 90 ? 3.442 1.653 4.499 1.00 94.38 90 ALA A CA 1
ATOM 665 C C . ALA A 1 90 ? 3.745 2.674 3.389 1.00 94.38 90 ALA A C 1
ATOM 667 O O . ALA A 1 90 ? 4.390 2.324 2.402 1.00 94.38 90 ALA A O 1
ATOM 668 N N . SER A 1 91 ? 3.344 3.939 3.560 1.00 93.56 91 SER A N 1
ATOM 669 C CA . SER A 1 91 ? 3.661 5.008 2.601 1.00 93.56 91 SER A CA 1
ATOM 670 C C . SER A 1 91 ? 5.156 5.275 2.489 1.00 93.56 91 SER A C 1
ATOM 672 O O . SER A 1 91 ? 5.664 5.491 1.387 1.00 93.56 91 SER A O 1
ATOM 674 N N . TYR A 1 92 ? 5.868 5.244 3.616 1.00 95.25 92 TYR A N 1
ATOM 675 C CA . TYR A 1 92 ? 7.318 5.373 3.628 1.00 95.25 92 TYR A CA 1
ATOM 676 C C . TYR A 1 92 ? 7.975 4.239 2.833 1.00 95.25 92 TYR A C 1
ATOM 678 O O . TYR A 1 92 ? 8.712 4.505 1.887 1.00 95.25 92 TYR A O 1
ATOM 686 N N . LEU A 1 93 ? 7.632 2.984 3.140 1.00 94.38 93 LEU A N 1
ATOM 687 C CA . LEU A 1 93 ? 8.174 1.824 2.432 1.00 94.38 93 LEU A CA 1
ATOM 688 C C . LEU A 1 93 ? 7.850 1.837 0.937 1.00 94.38 93 LEU A C 1
ATOM 690 O O . LEU A 1 93 ? 8.712 1.487 0.139 1.00 94.38 93 LEU A O 1
ATOM 694 N N . LEU A 1 94 ? 6.640 2.246 0.544 1.00 94.06 94 LEU A N 1
ATOM 695 C CA . LEU A 1 94 ? 6.283 2.377 -0.869 1.00 94.06 94 LEU A CA 1
ATOM 696 C C . LEU A 1 94 ? 7.164 3.417 -1.577 1.00 94.06 94 LEU A C 1
ATOM 698 O O . LEU A 1 94 ? 7.595 3.184 -2.703 1.00 94.06 94 LEU A O 1
ATOM 702 N N . THR A 1 95 ? 7.438 4.544 -0.918 1.00 93.38 95 THR A N 1
ATOM 703 C CA . THR A 1 95 ? 8.274 5.620 -1.470 1.00 93.38 95 THR A CA 1
ATOM 704 C C . THR A 1 95 ? 9.725 5.168 -1.623 1.00 93.38 95 THR A C 1
ATOM 706 O O . THR A 1 95 ? 10.312 5.357 -2.685 1.00 93.38 95 THR A O 1
ATOM 709 N N . GLU A 1 96 ? 10.284 4.519 -0.599 1.00 93.88 96 GLU A N 1
ATOM 710 C CA . GLU A 1 96 ? 11.632 3.940 -0.654 1.00 93.88 96 GLU A CA 1
ATOM 711 C C . GLU A 1 96 ? 11.726 2.860 -1.738 1.00 93.88 96 GLU A C 1
ATOM 713 O O . GLU A 1 96 ? 12.634 2.878 -2.564 1.00 93.88 96 GLU A O 1
ATOM 718 N N . ALA A 1 97 ? 10.746 1.955 -1.801 1.00 90.19 97 ALA A N 1
ATOM 719 C CA . ALA A 1 97 ? 10.701 0.902 -2.808 1.00 90.19 97 ALA A CA 1
ATOM 720 C C . ALA A 1 97 ? 10.656 1.476 -4.233 1.00 90.19 97 ALA A C 1
ATOM 722 O O . ALA A 1 97 ? 11.411 1.029 -5.093 1.00 90.19 97 ALA A O 1
ATOM 723 N N . ALA A 1 98 ? 9.835 2.501 -4.476 1.00 88.38 98 ALA A N 1
ATOM 724 C CA . ALA A 1 98 ? 9.755 3.173 -5.773 1.0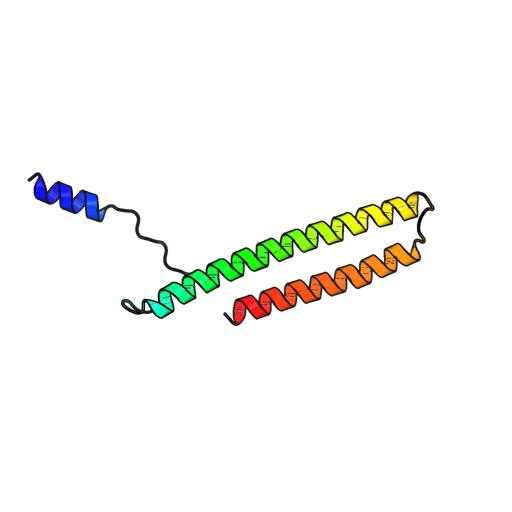0 88.38 98 ALA A CA 1
ATOM 725 C C . ALA A 1 98 ? 11.052 3.905 -6.173 1.00 88.38 98 ALA A C 1
ATOM 727 O O . ALA A 1 98 ? 11.251 4.172 -7.356 1.00 88.38 98 ALA A O 1
ATOM 728 N N . GLY A 1 99 ? 11.915 4.243 -5.208 1.00 85.06 99 GLY A N 1
ATOM 729 C CA . GLY A 1 99 ? 13.236 4.822 -5.461 1.00 85.06 99 GLY A CA 1
ATOM 730 C C . GLY A 1 99 ? 14.348 3.793 -5.699 1.00 85.06 99 GLY A C 1
ATOM 731 O O . GLY A 1 99 ? 15.379 4.149 -6.268 1.00 85.06 99 GLY A O 1
ATOM 732 N N . VAL A 1 100 ? 14.163 2.543 -5.255 1.00 81.12 100 VAL A N 1
ATOM 733 C CA . VAL A 1 100 ? 15.159 1.459 -5.376 1.00 81.12 100 VAL A CA 1
ATOM 734 C C . VAL A 1 100 ? 15.091 0.760 -6.729 1.00 81.12 100 VAL A C 1
ATOM 736 O O . VAL A 1 100 ? 16.134 0.481 -7.323 1.00 81.12 100 VAL A O 1
ATOM 739 N N . PHE A 1 101 ? 13.884 0.432 -7.187 1.00 69.00 101 PHE A N 1
ATOM 740 C CA . PHE A 1 101 ? 13.672 -0.053 -8.553 1.00 69.00 101 PHE A CA 1
ATOM 741 C C . PHE A 1 101 ? 13.832 1.119 -9.508 1.00 69.00 101 PHE A C 1
ATOM 743 O O . PHE A 1 101 ? 14.343 0.962 -10.637 1.00 69.00 101 PHE A O 1
#

Solvent-accessible surface area (backbone atoms only — not comparable to full-atom values): 5746 Å² total; per-residue (Å²): 113,70,69,61,52,54,54,51,59,66,67,67,53,85,74,81,82,72,39,96,58,62,53,64,93,88,43,64,67,49,42,53,50,20,45,49,39,56,50,48,44,54,49,52,51,51,54,49,52,53,49,53,53,51,54,51,50,53,49,53,52,45,48,51,33,30,77,70,71,74,41,57,66,66,57,43,52,52,46,53,52,54,49,50,51,52,52,53,50,51,54,49,50,52,53,53,51,59,70,72,99

Nearest PDB structures (foldseek):
  6fbv-assembly1_D  TM=7.095E-01  e=8.921E+00  Mycobacterium tuberculosis H37Rv
  5x11-assembly3_D  TM=4.197E-01  e=4.701E+00  Bacillus spizizenii str. W23

Secondary structure (DSSP, 8-state):
-HHHHHHHHHHTSPPPPPPTT---TT-HHHHHHHHHHHHHHHHHHHHHHHHHHHHHHHHHHHHHHHHTTSS-HHHHHHHHHHHHHHHHHHHHHHHHHHHH-